Protein AF-A0A7K2NNI8-F1 (afdb_monomer_lite)

Radius of gyration: 13.55 Å; chains: 1; bounding box: 34×32×25 Å

Structure (mmCIF, N/CA/C/O backbone):
data_AF-A0A7K2NNI8-F1
#
_entry.id   AF-A0A7K2NNI8-F1
#
loop_
_atom_site.group_PDB
_atom_site.id
_atom_site.type_symbol
_atom_site.label_atom_id
_atom_site.label_alt_id
_atom_site.label_comp_id
_at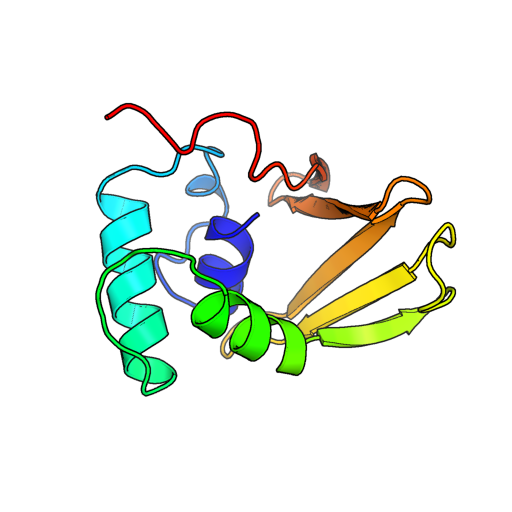om_site.label_asym_id
_atom_site.label_entity_id
_atom_site.label_seq_id
_atom_site.pdbx_PDB_ins_code
_atom_site.Cartn_x
_atom_site.Cartn_y
_atom_site.Cartn_z
_atom_site.occupancy
_atom_site.B_iso_or_equiv
_atom_site.auth_seq_id
_atom_site.auth_comp_id
_atom_site.auth_asym_id
_atom_site.auth_atom_id
_atom_site.pdbx_PDB_model_num
ATOM 1 N N . MET A 1 1 ? -0.657 1.720 -7.248 1.00 70.44 1 MET A N 1
ATOM 2 C CA . MET A 1 1 ? -0.127 1.585 -5.863 1.00 70.44 1 MET A CA 1
ATOM 3 C C . MET A 1 1 ? -0.551 0.279 -5.221 1.00 70.44 1 MET A C 1
ATOM 5 O O . MET A 1 1 ? 0.298 -0.436 -4.711 1.00 70.44 1 MET A O 1
ATOM 9 N N . TRP A 1 2 ? -1.845 -0.038 -5.258 1.00 80.31 2 TRP A N 1
ATOM 10 C CA . TRP A 1 2 ? -2.397 -1.216 -4.596 1.00 80.31 2 TRP A CA 1
ATOM 11 C C . TRP A 1 2 ? -1.748 -2.553 -5.002 1.00 80.31 2 TRP A C 1
ATOM 13 O O . TRP A 1 2 ? -1.430 -3.365 -4.144 1.00 80.31 2 TRP A O 1
ATOM 23 N N . GLN A 1 3 ? -1.434 -2.751 -6.285 1.00 78.94 3 GLN A N 1
ATOM 24 C CA . GLN A 1 3 ? -0.727 -3.953 -6.759 1.00 78.94 3 GLN A CA 1
ATOM 25 C C . GLN A 1 3 ? 0.642 -4.169 -6.090 1.00 78.94 3 GLN A C 1
ATOM 27 O O . GLN A 1 3 ? 1.051 -5.307 -5.889 1.00 78.94 3 GLN A O 1
ATOM 32 N N . SER A 1 4 ? 1.332 -3.103 -5.678 1.00 79.56 4 SER A N 1
ATOM 33 C CA . SER A 1 4 ? 2.601 -3.211 -4.946 1.00 79.56 4 SER A CA 1
ATOM 34 C C . SER A 1 4 ? 2.398 -3.705 -3.516 1.00 79.56 4 SER A C 1
ATOM 36 O O . SER A 1 4 ? 3.231 -4.449 -3.005 1.00 79.56 4 SER A O 1
ATOM 38 N N . ILE A 1 5 ? 1.288 -3.312 -2.884 1.00 85.06 5 ILE A N 1
ATOM 39 C CA . ILE A 1 5 ? 0.864 -3.821 -1.574 1.00 85.06 5 ILE A CA 1
ATOM 40 C C . ILE A 1 5 ? 0.495 -5.302 -1.700 1.00 85.06 5 ILE A C 1
ATOM 42 O O . ILE A 1 5 ? 0.999 -6.113 -0.931 1.00 85.06 5 ILE A O 1
ATOM 46 N N . LEU A 1 6 ? -0.280 -5.679 -2.723 1.00 86.56 6 LEU A N 1
ATOM 47 C CA . LEU A 1 6 ? -0.591 -7.084 -3.016 1.00 86.56 6 LEU A CA 1
ATOM 48 C C . LEU A 1 6 ? 0.686 -7.916 -3.196 1.00 86.56 6 LEU A C 1
ATOM 50 O O . LEU A 1 6 ? 0.837 -8.957 -2.556 1.00 86.56 6 LEU A O 1
ATOM 54 N N . TRP A 1 7 ? 1.644 -7.415 -3.982 1.00 85.94 7 TRP A N 1
ATOM 55 C CA . TRP A 1 7 ? 2.950 -8.049 -4.145 1.00 85.94 7 TRP A CA 1
ATOM 56 C C . TRP A 1 7 ? 3.689 -8.193 -2.810 1.00 85.94 7 TRP A C 1
ATOM 58 O O . TRP A 1 7 ? 4.178 -9.280 -2.505 1.00 85.94 7 TRP A O 1
ATOM 68 N N . ALA A 1 8 ? 3.734 -7.135 -1.993 1.00 86.31 8 ALA A N 1
ATOM 69 C CA . ALA A 1 8 ? 4.371 -7.139 -0.675 1.00 86.31 8 ALA A CA 1
ATOM 70 C C . ALA A 1 8 ? 3.721 -8.137 0.301 1.00 86.31 8 ALA A C 1
ATOM 72 O O . ALA A 1 8 ? 4.403 -8.780 1.099 1.00 86.31 8 ALA A O 1
ATOM 73 N N . GLU A 1 9 ? 2.413 -8.340 0.179 1.00 89.38 9 GLU A N 1
ATOM 74 C CA . GLU A 1 9 ? 1.642 -9.356 0.903 1.00 89.38 9 GLU A CA 1
ATOM 75 C C . GLU A 1 9 ? 1.802 -10.772 0.313 1.00 89.38 9 GLU A C 1
ATOM 77 O O . GLU A 1 9 ? 1.266 -11.759 0.827 1.00 89.38 9 GLU A O 1
ATOM 82 N N . GLY A 1 10 ? 2.576 -10.899 -0.767 1.00 86.81 10 GLY A N 1
ATOM 83 C CA . GLY A 1 10 ? 2.838 -12.155 -1.459 1.00 86.81 10 GLY A CA 1
ATOM 84 C C . GLY A 1 10 ? 1.659 -12.657 -2.290 1.00 86.81 10 GLY A C 1
ATOM 85 O O . GLY A 1 10 ? 1.627 -13.838 -2.634 1.00 86.81 10 GLY A O 1
ATOM 86 N N . ILE A 1 11 ? 0.695 -11.790 -2.601 1.00 84.62 11 ILE A N 1
ATOM 87 C CA . ILE A 1 11 ? -0.472 -12.086 -3.431 1.00 84.62 11 ILE A CA 1
ATOM 88 C C . ILE A 1 11 ? -0.150 -11.667 -4.869 1.00 84.62 11 ILE A C 1
ATOM 90 O O . ILE A 1 11 ? 0.232 -10.528 -5.119 1.00 84.62 11 ILE A O 1
ATOM 94 N N . ASN A 1 12 ? -0.292 -12.603 -5.814 1.00 68.62 12 ASN A N 1
ATOM 95 C CA . ASN A 1 12 ? 0.050 -12.425 -7.231 1.00 68.62 12 ASN A CA 1
ATOM 96 C C . ASN A 1 12 ? 1.515 -11.969 -7.448 1.00 68.62 12 ASN A C 1
ATOM 98 O O . ASN A 1 12 ? 1.809 -10.874 -7.915 1.00 68.62 12 ASN A O 1
ATOM 102 N N . ALA A 1 13 ? 2.446 -12.830 -7.032 1.00 57.12 13 ALA A N 1
ATOM 103 C CA . ALA A 1 13 ? 3.813 -12.507 -6.616 1.00 57.12 13 ALA A CA 1
ATOM 104 C C . ALA A 1 13 ? 4.826 -12.054 -7.697 1.00 57.12 13 ALA A C 1
ATOM 106 O O . ALA A 1 13 ? 6.026 -12.081 -7.413 1.00 57.12 13 ALA A O 1
ATOM 107 N N . SER A 1 14 ? 4.404 -11.610 -8.887 1.00 59.53 14 SER A N 1
ATOM 108 C CA . SER A 1 14 ? 5.326 -10.933 -9.815 1.00 59.53 14 SER A CA 1
ATOM 109 C C . SER A 1 14 ? 5.156 -9.420 -9.759 1.00 59.53 14 SER A C 1
ATOM 111 O O . SER A 1 14 ? 4.055 -8.896 -9.918 1.00 59.53 14 SER A O 1
ATOM 113 N N . ARG A 1 15 ? 6.283 -8.724 -9.591 1.00 60.50 15 ARG A N 1
ATOM 114 C CA . ARG A 1 15 ? 6.384 -7.260 -9.620 1.00 60.50 15 ARG A CA 1
ATOM 115 C C . ARG A 1 15 ? 6.068 -6.687 -11.013 1.00 60.50 15 ARG A C 1
ATOM 117 O O . ARG A 1 15 ? 5.734 -5.512 -11.105 1.00 60.50 15 ARG A O 1
ATOM 124 N N . ASP A 1 16 ? 6.073 -7.536 -12.044 1.00 57.78 16 ASP A N 1
ATOM 125 C CA . ASP A 1 16 ? 5.621 -7.238 -13.413 1.00 57.78 16 ASP A CA 1
ATOM 126 C C . ASP A 1 16 ? 4.093 -7.169 -13.538 1.00 57.78 16 ASP A C 1
ATOM 128 O O . ASP A 1 16 ? 3.569 -6.638 -14.511 1.00 57.78 16 ASP A O 1
ATOM 132 N N . SER A 1 17 ? 3.364 -7.683 -12.541 1.00 61.97 17 SER A N 1
ATOM 133 C CA . SER A 1 17 ? 1.898 -7.584 -12.483 1.00 61.97 17 SER A CA 1
ATOM 134 C C . SER A 1 17 ? 1.429 -6.209 -11.993 1.00 61.97 17 SER A C 1
ATOM 136 O O . SER A 1 17 ? 0.229 -5.988 -11.849 1.00 61.97 17 SER A O 1
ATOM 138 N N . VAL A 1 18 ? 2.362 -5.294 -11.694 1.00 64.69 18 VAL A N 1
ATOM 139 C CA . VAL A 1 18 ? 2.074 -3.887 -11.396 1.00 64.69 18 VAL A CA 1
ATOM 140 C C . VAL A 1 18 ? 1.942 -3.137 -12.723 1.00 64.69 18 VAL A C 1
ATOM 142 O O . VAL A 1 18 ? 2.820 -2.376 -13.120 1.00 64.69 18 VAL A O 1
ATOM 145 N N . ASP A 1 19 ? 0.848 -3.387 -13.436 1.00 64.00 19 ASP A N 1
ATOM 146 C CA . ASP A 1 19 ? 0.523 -2.709 -14.698 1.00 64.00 19 ASP A CA 1
ATOM 147 C C . ASP A 1 19 ? -0.151 -1.341 -14.478 1.00 64.00 19 ASP A C 1
ATOM 149 O O . ASP A 1 19 ? -0.319 -0.564 -15.417 1.00 64.00 19 ASP A O 1
ATOM 153 N N . GLY A 1 20 ? -0.507 -1.016 -13.229 1.00 62.34 20 GLY A N 1
ATOM 154 C CA . GLY A 1 20 ? -1.218 0.211 -12.878 1.00 62.34 20 GLY A CA 1
ATOM 155 C C . GLY A 1 20 ? -2.715 0.168 -13.193 1.00 62.34 20 GLY A C 1
ATOM 156 O O . GLY A 1 20 ? -3.396 1.158 -12.938 1.00 62.34 20 GLY A O 1
ATOM 157 N N . VAL A 1 21 ? -3.235 -0.961 -13.687 1.00 66.69 21 VAL A N 1
ATOM 158 C CA . VAL A 1 21 ? -4.634 -1.157 -14.070 1.00 66.69 21 VAL A CA 1
ATOM 159 C C . VAL A 1 21 ? -5.354 -2.007 -13.027 1.00 66.69 21 VAL A C 1
ATOM 161 O O . VAL A 1 21 ? -4.978 -3.134 -12.692 1.00 66.69 21 VAL A O 1
ATOM 164 N N . PHE A 1 22 ? -6.462 -1.483 -12.511 1.00 68.44 22 PHE A N 1
ATOM 165 C CA . PHE A 1 22 ? -7.329 -2.248 -11.623 1.00 68.44 22 PHE A CA 1
ATOM 166 C C . PHE A 1 22 ? -8.284 -3.134 -12.439 1.00 68.44 22 PHE A C 1
ATOM 168 O O . PHE A 1 22 ? -9.443 -2.792 -12.641 1.00 68.44 22 PHE A O 1
ATOM 175 N N . GLY A 1 23 ? -7.780 -4.259 -12.951 1.00 72.75 23 GLY A N 1
ATOM 176 C CA . GLY A 1 23 ? -8.591 -5.279 -13.631 1.00 72.75 23 GLY A CA 1
ATOM 177 C C . GLY A 1 23 ? -9.061 -6.405 -12.702 1.00 72.75 23 GLY A C 1
ATOM 178 O O . GLY A 1 23 ? -8.738 -6.425 -11.512 1.00 72.75 23 GLY A O 1
ATOM 179 N N . ASP A 1 24 ? -9.751 -7.400 -13.266 1.00 78.12 24 ASP A N 1
ATOM 180 C CA . ASP A 1 24 ? -10.322 -8.539 -12.525 1.00 78.12 24 ASP A CA 1
ATOM 181 C C . ASP A 1 24 ? -9.300 -9.283 -11.657 1.00 78.12 24 ASP A C 1
ATOM 183 O O . ASP A 1 24 ? -9.592 -9.638 -10.517 1.00 78.12 24 ASP A O 1
ATOM 187 N N . ARG A 1 25 ? -8.067 -9.455 -12.152 1.00 80.31 25 ARG A N 1
ATOM 188 C CA . ARG A 1 25 ? -6.974 -10.090 -11.392 1.00 80.31 25 ARG A CA 1
ATOM 189 C C . ARG A 1 25 ? -6.588 -9.287 -10.152 1.00 80.31 25 ARG A C 1
ATOM 191 O O . ARG A 1 25 ? -6.324 -9.857 -9.096 1.00 80.31 25 ARG A O 1
ATOM 198 N N . THR A 1 26 ? -6.557 -7.960 -10.271 1.00 81.50 26 THR A N 1
ATOM 199 C CA . THR A 1 26 ? -6.279 -7.063 -9.145 1.00 81.50 26 THR A CA 1
ATOM 200 C C . THR A 1 26 ? -7.442 -7.090 -8.157 1.00 81.50 26 THR A C 1
ATOM 202 O O . THR A 1 26 ? -7.206 -7.151 -6.952 1.00 81.50 26 THR A O 1
ATOM 205 N N . ALA A 1 27 ? -8.688 -7.124 -8.638 1.00 84.12 27 ALA A N 1
ATOM 206 C CA . ALA A 1 27 ? -9.871 -7.261 -7.790 1.00 84.12 27 ALA A CA 1
ATOM 207 C C . ALA A 1 27 ? -9.872 -8.593 -7.020 1.00 84.12 27 ALA A C 1
ATOM 209 O O . ALA A 1 27 ? -10.078 -8.609 -5.811 1.00 84.12 27 ALA A O 1
ATOM 210 N N . GLU A 1 28 ? -9.573 -9.713 -7.679 1.00 86.44 28 GLU A N 1
ATOM 211 C CA . GLU A 1 28 ? -9.467 -11.029 -7.040 1.00 86.44 28 GLU A CA 1
ATOM 212 C C . GLU A 1 28 ? -8.360 -11.064 -5.979 1.00 86.44 28 GLU A C 1
ATOM 214 O O . GLU A 1 28 ? -8.600 -11.455 -4.837 1.00 86.44 28 GLU A O 1
ATOM 219 N N . ALA A 1 29 ? -7.169 -10.563 -6.311 1.00 87.56 29 ALA A N 1
ATOM 220 C CA . ALA A 1 29 ? -6.077 -10.426 -5.355 1.00 87.56 29 ALA A CA 1
ATOM 221 C C . ALA A 1 29 ? -6.464 -9.536 -4.156 1.00 87.56 29 ALA A C 1
ATOM 223 O O . ALA A 1 29 ? -6.104 -9.835 -3.017 1.00 87.56 29 ALA A O 1
ATOM 224 N N . THR A 1 30 ? -7.253 -8.484 -4.396 1.00 88.31 30 THR A N 1
ATOM 225 C CA . THR A 1 30 ? -7.807 -7.619 -3.343 1.00 88.31 30 THR A CA 1
ATOM 226 C C . THR A 1 30 ? -8.732 -8.397 -2.417 1.00 88.31 30 THR A C 1
ATOM 228 O O . THR A 1 30 ? -8.584 -8.282 -1.205 1.00 88.31 30 THR A O 1
ATOM 231 N N . ARG A 1 31 ? -9.617 -9.247 -2.954 1.00 90.00 31 ARG A N 1
ATOM 232 C CA . ARG A 1 31 ? -10.500 -10.108 -2.145 1.00 90.00 31 ARG A CA 1
ATOM 233 C C . ARG A 1 31 ? -9.713 -11.064 -1.258 1.00 90.00 31 ARG A C 1
ATOM 235 O O . ARG A 1 31 ? -10.062 -11.237 -0.094 1.00 90.00 31 ARG A O 1
ATOM 242 N N . ILE A 1 32 ? -8.643 -11.656 -1.793 1.00 91.44 32 ILE A N 1
ATOM 243 C CA . ILE A 1 32 ? -7.750 -12.543 -1.031 1.00 91.44 32 ILE A CA 1
ATOM 244 C C . ILE A 1 32 ? -7.084 -11.774 0.111 1.00 91.44 32 ILE A C 1
ATOM 246 O O . ILE A 1 32 ? -6.983 -12.286 1.224 1.00 91.44 32 ILE A O 1
ATOM 250 N N . LEU A 1 33 ? -6.624 -10.548 -0.147 1.00 90.69 33 LEU A N 1
ATOM 251 C CA . LEU A 1 33 ? -5.989 -9.741 0.888 1.00 90.69 33 LEU A CA 1
ATOM 252 C C . LEU A 1 33 ? -6.985 -9.303 1.963 1.00 90.69 33 LEU A C 1
ATOM 254 O O . LEU A 1 33 ? -6.699 -9.432 3.148 1.00 90.69 33 LEU A O 1
ATOM 258 N N . GLN A 1 34 ? -8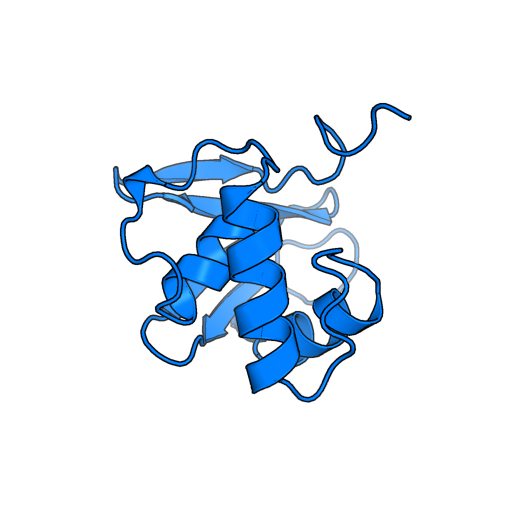.168 -8.848 1.553 1.00 93.06 34 GLN A N 1
ATOM 259 C CA . GLN A 1 34 ? -9.249 -8.478 2.463 1.00 93.06 34 GLN A CA 1
ATOM 260 C C . GLN A 1 34 ? -9.639 -9.643 3.370 1.00 93.06 34 GLN A C 1
ATOM 262 O O . GLN A 1 34 ? -9.779 -9.441 4.570 1.00 93.06 34 GLN A O 1
ATOM 267 N N . ASP A 1 35 ? -9.720 -10.863 2.834 1.00 94.12 35 ASP A N 1
ATOM 268 C CA . ASP A 1 35 ? -9.949 -12.069 3.634 1.00 94.12 35 ASP A CA 1
ATOM 269 C C . ASP A 1 35 ? -8.881 -12.261 4.714 1.00 94.12 35 ASP A C 1
ATOM 271 O O . ASP A 1 35 ? -9.194 -12.447 5.887 1.00 94.12 35 ASP A O 1
ATOM 275 N N . ARG A 1 36 ? -7.601 -12.151 4.333 1.00 91.75 36 ARG A N 1
ATOM 276 C CA . ARG A 1 36 ? -6.477 -12.277 5.275 1.00 91.75 36 ARG A CA 1
ATOM 277 C C . ARG A 1 36 ? -6.502 -11.214 6.365 1.00 91.75 36 ARG A C 1
ATOM 279 O O . ARG A 1 36 ? -6.028 -11.469 7.466 1.00 91.75 36 ARG A O 1
ATOM 286 N N . TRP A 1 37 ? -7.021 -10.034 6.052 1.00 92.62 37 TRP A N 1
ATOM 287 C CA . TRP A 1 37 ? -7.171 -8.934 6.998 1.00 92.62 37 TRP A CA 1
ATOM 288 C C . TRP A 1 37 ? -8.497 -8.969 7.770 1.00 92.62 37 TRP A C 1
ATOM 290 O O . TRP A 1 37 ? -8.756 -8.076 8.568 1.00 92.62 37 TRP A O 1
ATOM 300 N N . GLY A 1 38 ? -9.351 -9.975 7.552 1.00 92.19 38 GLY A N 1
ATOM 301 C CA . GLY A 1 38 ? -10.657 -10.065 8.211 1.00 92.19 38 GLY A CA 1
ATOM 302 C C . GLY A 1 38 ? -11.657 -8.990 7.764 1.00 92.19 38 GLY A C 1
ATOM 303 O O . GLY A 1 38 ? -12.611 -8.698 8.483 1.00 92.19 38 GLY A O 1
ATOM 304 N N . LEU A 1 39 ? -11.447 -8.394 6.589 1.00 91.25 39 LEU A N 1
ATOM 305 C CA . LEU A 1 39 ? -12.331 -7.408 5.972 1.00 91.25 39 LEU A CA 1
ATOM 306 C C . LEU A 1 39 ? -13.346 -8.077 5.032 1.00 91.25 39 LEU A C 1
ATOM 308 O O . LEU A 1 39 ? -13.183 -9.216 4.588 1.00 91.25 39 LEU A O 1
ATOM 312 N N . THR A 1 40 ? -14.387 -7.331 4.662 1.00 90.75 40 THR A N 1
ATOM 313 C CA . THR A 1 40 ? -15.320 -7.739 3.604 1.00 90.75 40 THR A CA 1
ATOM 314 C C . THR A 1 40 ? -14.573 -7.929 2.280 1.00 90.75 40 THR A C 1
ATOM 316 O O . THR A 1 40 ? -13.901 -7.018 1.806 1.00 90.75 40 THR A O 1
ATOM 319 N N . LYS A 1 41 ? -14.717 -9.108 1.662 1.00 92.25 41 LYS A N 1
ATOM 320 C CA . LYS A 1 41 ? -14.041 -9.516 0.414 1.00 92.25 41 LYS A CA 1
ATOM 321 C C . LYS A 1 41 ? -14.736 -8.968 -0.838 1.00 92.25 41 LYS A C 1
ATOM 323 O O . LYS A 1 41 ? -15.071 -9.724 -1.751 1.00 92.25 41 LYS A O 1
ATOM 328 N N . ASP A 1 42 ? -15.021 -7.673 -0.874 1.00 86.50 42 ASP A N 1
ATOM 329 C CA . ASP A 1 42 ? -15.705 -7.044 -2.012 1.00 86.50 42 ASP A CA 1
ATOM 330 C C . ASP A 1 42 ? -14.783 -6.866 -3.237 1.00 86.50 42 ASP A C 1
ATOM 332 O O . ASP A 1 42 ? -15.250 -6.810 -4.378 1.00 86.50 42 ASP A O 1
ATOM 336 N N . GLY A 1 43 ? -13.465 -6.897 -3.031 1.00 84.25 43 GLY A N 1
ATOM 337 C CA . GLY A 1 43 ? -12.460 -6.670 -4.068 1.00 84.25 43 GLY A CA 1
ATOM 338 C C . GLY A 1 43 ? -12.277 -5.193 -4.392 1.00 84.25 43 GLY A C 1
ATOM 339 O O . GLY A 1 43 ? -11.669 -4.868 -5.409 1.00 84.25 43 GLY A O 1
ATOM 340 N N . VAL A 1 44 ? -12.797 -4.308 -3.539 1.00 84.69 44 VAL A N 1
ATOM 341 C CA . VAL A 1 44 ? -12.770 -2.857 -3.682 1.00 84.69 44 VAL A CA 1
ATOM 342 C C . VAL A 1 44 ? -11.824 -2.263 -2.643 1.00 84.69 44 VAL A C 1
ATOM 344 O O . VAL A 1 44 ? -11.910 -2.509 -1.440 1.00 84.69 44 VAL A O 1
ATOM 347 N N . VAL A 1 45 ? -10.904 -1.412 -3.090 1.00 83.12 45 VAL A N 1
ATOM 348 C CA . VAL A 1 45 ? -9.966 -0.725 -2.192 1.00 83.12 45 VAL A CA 1
ATOM 349 C C . VAL A 1 45 ? -10.647 0.505 -1.592 1.00 83.12 45 VAL A C 1
ATOM 351 O O . VAL A 1 45 ? -10.445 1.635 -2.027 1.00 83.12 45 VAL A O 1
ATOM 354 N N . GLY A 1 46 ? -11.527 0.271 -0.619 1.00 82.12 46 GLY A N 1
ATOM 355 C CA . GLY A 1 46 ? -12.220 1.318 0.128 1.00 82.12 46 GLY A CA 1
ATOM 356 C C . GLY A 1 46 ? -11.428 1.838 1.332 1.00 82.12 46 GLY A C 1
ATOM 357 O O . GLY A 1 46 ? -10.315 1.400 1.622 1.00 82.12 46 GLY A O 1
ATOM 358 N N . LYS A 1 47 ? -12.037 2.760 2.090 1.00 78.88 47 LYS A N 1
ATOM 359 C CA . LYS A 1 47 ? -11.422 3.379 3.282 1.00 78.88 47 LYS A CA 1
ATOM 360 C C . LYS A 1 47 ? -10.922 2.359 4.312 1.00 78.88 47 LYS A C 1
ATOM 362 O O . LYS A 1 47 ? -9.854 2.566 4.872 1.00 78.88 47 LYS A O 1
ATOM 367 N N . GLY A 1 48 ? -11.672 1.279 4.549 1.00 82.44 48 GLY A N 1
ATOM 368 C CA . GLY A 1 48 ? -11.269 0.223 5.488 1.00 82.44 48 GLY A CA 1
ATOM 369 C C . GLY A 1 48 ? -10.015 -0.514 5.019 1.00 82.44 48 GLY A C 1
ATOM 370 O O . GLY A 1 48 ? -9.049 -0.617 5.765 1.00 82.44 48 GLY A O 1
ATOM 371 N N . THR A 1 49 ? -9.983 -0.913 3.744 1.00 85.62 49 THR A N 1
ATOM 372 C CA . THR A 1 49 ? -8.804 -1.512 3.101 1.00 85.62 49 THR A CA 1
ATOM 373 C C . THR A 1 49 ? -7.572 -0.602 3.212 1.00 85.62 49 THR A C 1
ATOM 375 O O . THR A 1 49 ? -6.465 -1.068 3.469 1.00 85.62 49 THR A O 1
ATOM 378 N N . PHE A 1 50 ? -7.758 0.711 3.057 1.00 82.50 50 PHE A N 1
ATOM 379 C CA . PHE A 1 50 ? -6.679 1.685 3.205 1.00 82.50 50 PHE A CA 1
ATOM 380 C C . PHE A 1 50 ? -6.194 1.885 4.629 1.00 82.50 50 PHE A C 1
ATOM 382 O O . PHE A 1 50 ? -4.991 2.038 4.818 1.00 82.50 50 PHE A O 1
ATOM 389 N N . ALA A 1 51 ? -7.105 1.931 5.600 1.00 83.81 51 ALA A N 1
ATOM 390 C CA . ALA A 1 51 ? -6.745 2.075 7.004 1.00 83.81 51 ALA A CA 1
ATOM 391 C C . ALA A 1 51 ? -5.853 0.906 7.434 1.00 83.81 51 ALA A C 1
ATOM 393 O O . ALA A 1 51 ? -4.739 1.120 7.896 1.00 83.81 51 ALA A O 1
ATOM 394 N N . GLU A 1 52 ? -6.278 -0.311 7.107 1.00 89.00 52 GLU A N 1
ATOM 395 C CA . GLU A 1 52 ? -5.544 -1.539 7.400 1.00 89.00 52 GLU A CA 1
ATOM 396 C C . GLU A 1 52 ? -4.156 -1.562 6.726 1.00 89.00 52 GLU A C 1
ATOM 398 O O . GLU A 1 52 ? -3.139 -1.890 7.341 1.00 89.00 52 GLU A O 1
ATOM 403 N N . ALA A 1 53 ? -4.063 -1.147 5.458 1.00 85.75 53 ALA A N 1
ATOM 404 C CA . ALA A 1 53 ? -2.769 -0.993 4.793 1.00 85.75 53 ALA A CA 1
ATOM 405 C C . ALA A 1 53 ? -1.905 0.112 5.436 1.00 85.75 53 ALA A C 1
ATOM 407 O O . ALA A 1 53 ? -0.682 -0.016 5.499 1.00 85.75 53 ALA A O 1
ATOM 408 N N . GLY A 1 54 ? -2.537 1.190 5.899 1.00 84.44 54 GLY A N 1
ATOM 409 C CA . GLY A 1 54 ? -1.912 2.309 6.597 1.00 84.44 54 GLY A CA 1
ATOM 410 C C . GLY A 1 54 ? -1.290 1.904 7.930 1.00 84.44 54 GLY A C 1
ATOM 411 O O . GLY A 1 54 ? -0.186 2.344 8.234 1.00 84.44 54 GLY A O 1
ATOM 412 N N . ASP A 1 55 ? -1.932 1.003 8.669 1.00 89.00 55 ASP A N 1
ATOM 413 C CA . ASP A 1 55 ? -1.440 0.503 9.959 1.00 89.00 55 ASP A CA 1
ATOM 414 C C . ASP A 1 55 ? -0.161 -0.344 9.823 1.00 89.00 55 ASP A C 1
ATOM 416 O O . ASP A 1 55 ? 0.601 -0.501 10.775 1.00 89.00 55 ASP A O 1
ATOM 420 N N . ARG A 1 56 ? 0.129 -0.841 8.612 1.00 89.44 56 ARG A N 1
ATOM 421 C CA . ARG A 1 56 ? 1.380 -1.544 8.261 1.00 89.44 56 ARG A CA 1
ATOM 422 C C . ARG A 1 56 ? 2.493 -0.606 7.784 1.00 89.44 56 ARG A C 1
ATOM 424 O O . ARG A 1 56 ? 3.559 -1.077 7.372 1.00 89.44 56 ARG A O 1
ATOM 431 N N . LEU A 1 57 ? 2.248 0.705 7.772 1.00 88.38 57 LEU A N 1
ATOM 432 C CA . LEU A 1 57 ? 3.250 1.703 7.420 1.00 88.38 57 LEU A CA 1
ATOM 433 C C . LEU A 1 57 ? 4.104 2.040 8.635 1.00 88.38 57 LEU A C 1
ATOM 435 O O . LEU A 1 57 ? 3.646 2.626 9.610 1.00 88.38 57 LEU A O 1
ATOM 439 N N . GLU A 1 58 ? 5.391 1.752 8.527 1.00 90.12 58 GLU A N 1
ATOM 440 C CA . GLU A 1 58 ? 6.380 2.190 9.496 1.00 90.12 58 GLU A CA 1
ATOM 441 C C . GLU A 1 58 ? 6.998 3.510 9.053 1.00 90.12 58 GLU A C 1
ATOM 443 O O . GLU A 1 58 ? 7.488 3.641 7.926 1.00 90.12 58 GLU A O 1
ATOM 448 N N . TYR A 1 59 ? 7.008 4.489 9.959 1.00 89.06 59 TYR A N 1
ATOM 449 C CA . TYR A 1 59 ? 7.754 5.725 9.762 1.00 89.06 59 TYR A CA 1
ATOM 450 C C . TYR A 1 59 ? 9.240 5.414 9.575 1.00 89.06 59 TYR A C 1
ATOM 452 O O . TYR A 1 59 ? 9.833 4.671 10.358 1.00 89.06 59 TYR A O 1
ATOM 460 N N . ARG A 1 60 ? 9.843 6.005 8.543 1.00 87.62 60 ARG A N 1
ATOM 461 C CA . ARG A 1 60 ? 11.273 5.867 8.274 1.00 87.62 60 ARG A CA 1
ATOM 462 C C . ARG A 1 60 ? 11.989 7.209 8.373 1.00 87.62 60 ARG A C 1
ATOM 464 O O . ARG A 1 60 ? 13.001 7.301 9.061 1.00 87.62 60 ARG A O 1
ATOM 471 N N . ASP A 1 61 ? 11.475 8.227 7.689 1.00 87.50 61 ASP A N 1
ATOM 472 C CA . ASP A 1 61 ? 12.121 9.532 7.551 1.00 87.50 61 ASP A CA 1
ATOM 473 C C . ASP A 1 61 ? 11.139 10.632 7.107 1.00 87.50 61 ASP A C 1
ATOM 475 O O . ASP A 1 61 ? 10.034 10.363 6.631 1.00 87.50 61 ASP A O 1
ATOM 479 N N . GLY A 1 62 ? 11.545 11.895 7.248 1.00 86.44 62 GLY A N 1
ATOM 480 C CA . GLY A 1 62 ? 10.743 13.056 6.857 1.00 86.44 62 GLY A CA 1
ATOM 481 C C . GLY A 1 62 ? 9.789 13.532 7.954 1.00 86.44 62 GLY A C 1
ATOM 482 O O . GLY A 1 62 ? 10.159 13.603 9.121 1.00 86.44 62 GLY A O 1
ATOM 483 N N . SER A 1 63 ? 8.570 13.921 7.587 1.00 84.31 63 SER A N 1
ATOM 484 C CA . SER A 1 63 ? 7.567 14.403 8.537 1.00 84.31 63 SER A CA 1
ATOM 485 C C . SER A 1 63 ? 6.171 13.945 8.148 1.00 84.31 63 SER A C 1
ATOM 487 O O . SER A 1 63 ? 5.764 14.005 6.988 1.00 84.31 63 SER A O 1
ATOM 489 N N . THR A 1 64 ? 5.400 13.501 9.139 1.00 80.56 64 THR A N 1
ATOM 490 C CA . THR A 1 64 ? 4.004 13.099 8.941 1.00 80.56 64 THR A CA 1
ATOM 491 C C . THR A 1 64 ? 3.089 14.291 8.659 1.00 80.56 64 THR A C 1
ATOM 493 O O . THR A 1 64 ? 2.000 14.081 8.114 1.00 80.56 64 THR A O 1
ATOM 496 N N . PHE A 1 65 ? 3.539 15.528 8.922 1.00 82.31 65 PHE A N 1
ATOM 497 C CA . PHE A 1 65 ? 2.782 16.751 8.650 1.00 82.31 65 PHE A CA 1
ATOM 498 C C . PHE A 1 65 ? 2.349 16.865 7.186 1.00 82.31 65 PHE A C 1
ATOM 500 O O . PHE A 1 65 ? 3.051 16.474 6.251 1.00 82.31 65 PHE A O 1
ATOM 507 N N . ARG A 1 66 ? 1.154 17.421 6.978 1.00 75.56 66 ARG A N 1
ATOM 508 C CA . ARG A 1 66 ? 0.633 17.692 5.637 1.00 75.56 66 ARG A CA 1
ATOM 509 C C . ARG A 1 66 ? 1.503 18.750 4.956 1.00 75.56 66 ARG A C 1
ATOM 511 O O . ARG A 1 66 ? 1.801 19.770 5.562 1.00 75.56 66 ARG A O 1
ATOM 518 N N . GLY A 1 67 ? 1.853 18.519 3.693 1.00 79.50 67 GLY A N 1
ATOM 519 C CA . GLY A 1 67 ? 2.744 19.406 2.938 1.00 79.50 67 GLY A CA 1
ATOM 520 C C . GLY A 1 67 ? 4.222 19.042 3.063 1.00 79.50 67 GLY A C 1
ATOM 521 O O . GLY A 1 67 ? 5.035 19.586 2.326 1.00 79.50 67 GLY A O 1
ATOM 522 N N . GLU A 1 68 ? 4.564 18.086 3.927 1.00 86.19 68 GLU A N 1
ATOM 523 C CA . GLU A 1 68 ? 5.930 17.613 4.105 1.00 86.19 68 GLU A CA 1
ATOM 524 C C . GLU A 1 68 ? 6.168 16.265 3.430 1.00 86.19 68 GLU A C 1
ATOM 526 O O . GLU A 1 68 ? 5.271 15.420 3.280 1.00 86.19 68 GLU A O 1
ATOM 531 N N . LYS A 1 69 ? 7.434 16.071 3.062 1.00 86.50 69 LYS A N 1
ATOM 532 C CA . LYS A 1 69 ? 7.944 14.810 2.538 1.00 86.50 69 LYS A CA 1
ATOM 533 C C . LYS A 1 69 ? 7.927 13.763 3.644 1.00 86.50 69 LYS A C 1
ATOM 535 O O . LYS A 1 69 ? 8.418 14.022 4.740 1.00 86.50 69 LYS A O 1
ATOM 540 N N . LEU A 1 70 ? 7.406 12.580 3.348 1.00 88.19 70 LEU A N 1
ATOM 541 C CA . LEU A 1 70 ? 7.336 11.475 4.301 1.00 88.19 70 LEU A CA 1
ATOM 542 C C . LEU A 1 70 ? 7.823 10.193 3.638 1.00 88.19 70 LEU A C 1
ATOM 544 O O . LEU A 1 70 ? 7.223 9.737 2.667 1.00 88.19 70 LEU A O 1
ATOM 548 N N . GLY A 1 71 ? 8.867 9.587 4.184 1.00 89.12 71 GLY A N 1
ATOM 549 C CA . GLY A 1 71 ? 9.272 8.236 3.839 1.00 89.12 71 GLY A CA 1
ATOM 550 C C . GLY A 1 71 ? 8.700 7.235 4.837 1.00 89.12 71 GLY A C 1
ATOM 551 O O . GLY A 1 71 ? 8.877 7.352 6.052 1.00 89.12 71 GLY A O 1
ATOM 552 N N . VAL A 1 72 ? 8.004 6.231 4.311 1.00 89.75 72 VAL A N 1
ATOM 553 C CA . VAL A 1 72 ? 7.469 5.112 5.089 1.00 89.75 72 VAL A CA 1
ATOM 554 C C . VAL A 1 72 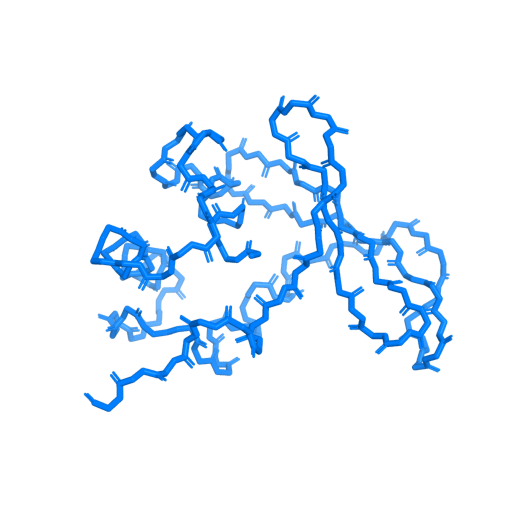? 7.857 3.791 4.453 1.00 89.75 72 VAL A C 1
ATOM 556 O O . VAL A 1 72 ? 8.031 3.679 3.240 1.00 89.75 72 VAL A O 1
ATOM 559 N N . THR A 1 73 ? 7.978 2.765 5.278 1.00 90.19 73 THR A N 1
ATOM 560 C CA . THR A 1 73 ? 8.125 1.391 4.813 1.00 90.19 73 THR A CA 1
ATOM 561 C C . THR A 1 73 ? 6.806 0.680 5.030 1.00 90.19 73 THR A C 1
ATOM 563 O O . THR A 1 73 ? 6.360 0.551 6.162 1.00 90.19 73 THR A O 1
ATOM 566 N N . TYR A 1 74 ? 6.184 0.208 3.959 1.00 89.62 74 TYR A N 1
ATOM 567 C CA . TYR A 1 74 ? 5.072 -0.722 4.085 1.00 89.62 74 TYR A CA 1
ATOM 568 C C . TYR A 1 74 ? 5.636 -2.123 4.299 1.00 89.62 74 TYR A C 1
ATOM 570 O O . TYR A 1 74 ? 6.373 -2.631 3.444 1.00 89.62 74 TYR A O 1
ATOM 578 N N . ARG A 1 7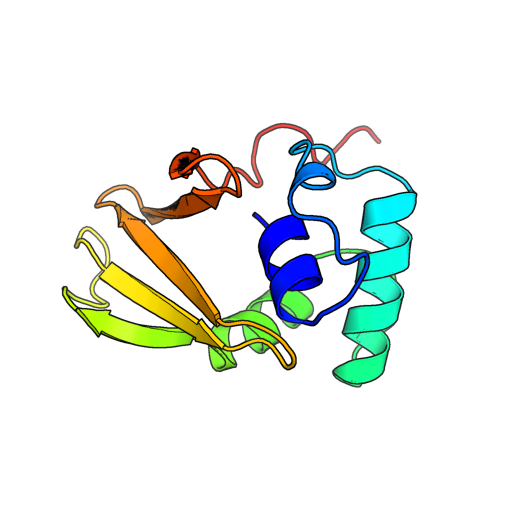5 ? 5.300 -2.742 5.432 1.00 89.50 75 ARG A N 1
ATOM 579 C CA . ARG A 1 75 ? 5.654 -4.133 5.720 1.00 89.50 75 ARG A CA 1
ATOM 580 C C . ARG A 1 75 ? 4.489 -5.054 5.395 1.00 89.50 75 ARG A C 1
ATOM 582 O O . ARG A 1 75 ? 3.561 -5.186 6.185 1.00 89.50 75 ARG A O 1
ATOM 589 N N . GLY A 1 76 ? 4.565 -5.702 4.238 1.00 87.88 76 GLY A N 1
ATOM 590 C CA . GLY A 1 76 ? 3.674 -6.812 3.923 1.00 87.88 76 GLY A CA 1
ATOM 591 C C . GLY A 1 76 ? 4.160 -8.117 4.550 1.00 87.88 76 GLY A C 1
ATOM 592 O O . GLY A 1 76 ? 5.292 -8.218 5.032 1.00 87.88 76 GLY A O 1
ATOM 593 N N . SER A 1 77 ? 3.318 -9.148 4.487 1.00 88.44 77 SER A N 1
ATOM 594 C CA . SER A 1 77 ? 3.617 -10.475 5.041 1.00 88.44 77 SER A CA 1
ATOM 595 C C . SER A 1 77 ? 4.827 -11.167 4.396 1.00 88.44 77 SER A C 1
ATOM 597 O O . SER A 1 77 ? 5.425 -12.045 5.015 1.00 88.44 77 SER A O 1
ATOM 599 N N . LYS A 1 78 ? 5.187 -10.819 3.150 1.00 88.50 78 LYS A N 1
ATOM 600 C CA . LYS A 1 78 ? 6.266 -11.480 2.394 1.00 88.50 78 LYS A CA 1
ATOM 601 C C . LYS A 1 78 ? 7.432 -10.554 2.057 1.00 88.50 78 LYS A C 1
ATOM 603 O O . LYS A 1 78 ? 8.584 -10.978 2.117 1.00 88.50 78 LYS A O 1
ATOM 608 N N . TYR A 1 79 ? 7.146 -9.307 1.696 1.00 86.81 79 TYR A N 1
ATOM 609 C CA . TYR A 1 79 ? 8.150 -8.311 1.337 1.00 86.81 79 TYR A CA 1
ATOM 610 C C . TYR A 1 79 ? 7.828 -6.958 1.971 1.00 86.81 79 TYR A C 1
ATOM 612 O O . TYR A 1 79 ? 6.680 -6.645 2.282 1.00 86.81 79 TYR A O 1
ATOM 620 N N . ALA A 1 80 ? 8.855 -6.123 2.104 1.00 86.94 80 ALA A N 1
ATOM 621 C CA . ALA A 1 80 ? 8.700 -4.721 2.454 1.00 86.94 80 ALA A CA 1
ATOM 622 C C . ALA A 1 80 ? 8.890 -3.846 1.211 1.00 86.94 80 ALA A C 1
ATOM 624 O O . ALA A 1 80 ? 9.763 -4.112 0.379 1.00 86.94 80 ALA A O 1
ATOM 625 N N . ILE A 1 81 ? 8.092 -2.787 1.094 1.00 83.50 81 ILE A N 1
ATOM 626 C CA . ILE A 1 81 ? 8.254 -1.771 0.051 1.00 83.50 81 ILE A CA 1
ATOM 627 C C . ILE A 1 81 ? 8.490 -0.412 0.689 1.00 83.50 81 ILE A C 1
ATOM 629 O O . ILE A 1 81 ? 7.843 -0.038 1.665 1.00 83.50 81 ILE A O 1
ATOM 633 N N . TRP A 1 82 ? 9.424 0.338 0.115 1.00 85.50 82 TRP A N 1
ATOM 634 C CA . TRP A 1 82 ? 9.647 1.716 0.514 1.00 85.50 82 TRP A CA 1
ATOM 635 C C . TRP A 1 82 ? 8.730 2.633 -0.290 1.00 85.50 82 TRP A C 1
ATOM 637 O O . TRP A 1 82 ? 8.686 2.562 -1.523 1.00 85.50 82 TRP A O 1
ATOM 647 N N . LEU A 1 83 ? 7.987 3.465 0.431 1.00 84.69 83 LEU A N 1
ATOM 648 C CA . LEU A 1 83 ? 7.054 4.438 -0.103 1.00 84.69 83 LEU A CA 1
ATOM 649 C C . LEU A 1 83 ? 7.508 5.832 0.317 1.00 84.69 83 LEU A C 1
ATOM 651 O O . LEU A 1 83 ? 7.926 6.061 1.450 1.00 84.69 83 LEU A O 1
ATOM 655 N N . TYR A 1 84 ? 7.364 6.780 -0.590 1.00 85.12 84 TYR A N 1
ATOM 656 C CA . TYR A 1 84 ? 7.666 8.176 -0.350 1.00 85.12 84 TYR A CA 1
ATOM 657 C C . TYR A 1 84 ? 6.454 9.023 -0.717 1.00 85.12 84 TYR A C 1
ATOM 659 O O . TYR A 1 84 ? 5.984 8.979 -1.850 1.00 85.12 84 TYR A O 1
ATOM 667 N N . ARG A 1 85 ? 5.933 9.790 0.233 1.00 86.69 85 ARG A N 1
ATOM 668 C CA . ARG A 1 85 ? 4.893 10.787 0.000 1.00 86.69 85 ARG A CA 1
ATOM 669 C C . ARG A 1 85 ? 5.552 12.134 -0.259 1.00 86.69 85 ARG A C 1
ATOM 671 O O . ARG A 1 85 ? 6.347 12.599 0.556 1.00 86.69 85 ARG A O 1
ATOM 678 N N . ASP A 1 86 ? 5.213 12.761 -1.378 1.00 84.25 86 ASP A N 1
ATOM 679 C CA . ASP A 1 86 ? 5.683 14.108 -1.695 1.00 84.25 86 ASP A CA 1
ATOM 680 C C . ASP A 1 86 ? 4.890 15.203 -0.954 1.00 84.25 86 ASP A C 1
ATOM 682 O O . ASP A 1 86 ? 3.896 14.945 -0.272 1.00 84.25 86 ASP A O 1
ATOM 686 N N . VAL A 1 87 ? 5.331 16.454 -1.115 1.00 83.75 87 VAL A N 1
ATOM 687 C CA . VAL A 1 87 ? 4.689 17.644 -0.524 1.00 83.75 87 VAL A CA 1
ATOM 688 C C . VAL A 1 87 ? 3.260 17.878 -1.035 1.00 83.75 87 VAL A C 1
ATOM 690 O O . VAL A 1 87 ? 2.483 18.589 -0.406 1.00 83.75 87 VAL A O 1
ATOM 693 N N . GLN A 1 88 ? 2.887 17.264 -2.161 1.00 80.50 88 GLN A N 1
ATOM 694 C CA . GLN A 1 88 ? 1.536 17.311 -2.724 1.00 80.50 88 GLN A CA 1
ATOM 695 C C . GLN A 1 88 ? 0.650 16.178 -2.180 1.00 80.50 88 GLN A C 1
ATOM 697 O O . GLN A 1 88 ? -0.525 16.095 -2.530 1.00 80.50 88 GLN A O 1
ATOM 702 N N . GLY A 1 89 ? 1.184 15.320 -1.303 1.00 75.62 89 GLY A N 1
ATOM 703 C CA . GLY A 1 89 ? 0.471 14.193 -0.709 1.00 75.62 89 GLY A CA 1
ATOM 704 C C . GLY A 1 89 ? 0.436 12.943 -1.588 1.00 75.62 89 GLY A C 1
ATOM 705 O O . GLY A 1 89 ? -0.234 11.977 -1.224 1.00 75.62 89 GLY A O 1
ATOM 706 N N . ARG A 1 90 ? 1.152 12.919 -2.718 1.00 79.44 90 ARG A N 1
ATOM 707 C CA . ARG A 1 90 ? 1.176 11.761 -3.617 1.00 79.44 90 ARG A CA 1
ATOM 708 C C . ARG A 1 90 ? 2.209 10.764 -3.132 1.00 79.44 90 ARG A C 1
ATOM 710 O O . ARG A 1 90 ? 3.379 11.109 -2.958 1.00 79.44 90 ARG A O 1
ATOM 717 N N . TYR A 1 91 ? 1.784 9.522 -2.947 1.00 78.12 91 TYR A N 1
ATOM 718 C CA . TYR A 1 91 ? 2.702 8.431 -2.651 1.00 78.12 91 TYR A CA 1
ATOM 719 C C . TYR A 1 91 ? 3.464 8.031 -3.915 1.00 78.12 91 TYR A C 1
ATOM 721 O O . TYR A 1 91 ? 2.961 8.126 -5.029 1.00 78.12 91 TYR A O 1
ATOM 729 N N . GLN A 1 92 ? 4.696 7.588 -3.752 1.00 78.94 92 GLN A N 1
ATOM 730 C CA . GLN A 1 92 ? 5.569 7.116 -4.810 1.00 78.94 92 GLN A CA 1
ATOM 731 C C . GLN A 1 92 ? 6.288 5.879 -4.299 1.00 78.94 92 GLN A C 1
ATOM 733 O O . GLN A 1 92 ? 6.598 5.785 -3.112 1.00 78.94 92 GLN A O 1
ATOM 738 N N . PHE A 1 93 ? 6.541 4.918 -5.171 1.00 76.19 93 PHE A N 1
ATOM 739 C CA . PHE A 1 93 ? 7.210 3.680 -4.802 1.00 76.19 93 PHE A CA 1
ATOM 740 C C . PHE A 1 93 ? 8.132 3.232 -5.918 1.00 76.19 93 PHE A C 1
ATOM 742 O O . PHE A 1 93 ? 7.911 3.543 -7.087 1.00 76.19 93 PHE A O 1
ATOM 749 N N . ARG A 1 94 ? 9.162 2.478 -5.550 1.00 70.69 94 ARG A N 1
ATOM 750 C CA . ARG A 1 94 ? 10.071 1.885 -6.525 1.00 70.69 94 ARG A CA 1
ATOM 751 C C . ARG A 1 94 ? 9.467 0.592 -7.067 1.00 70.69 94 ARG A C 1
ATOM 753 O O . ARG A 1 94 ? 9.060 -0.248 -6.265 1.00 70.69 94 ARG A O 1
ATOM 760 N N . ASP A 1 95 ? 9.414 0.415 -8.383 1.00 66.69 95 ASP A N 1
ATOM 761 C CA . ASP A 1 95 ? 8.961 -0.822 -9.034 1.00 66.69 95 ASP A CA 1
ATOM 762 C C . ASP A 1 95 ? 10.099 -1.848 -9.204 1.00 66.69 95 ASP A C 1
ATOM 764 O O . ASP A 1 95 ? 11.187 -1.682 -8.647 1.00 66.69 95 ASP A O 1
ATOM 768 N N . GLY A 1 96 ? 9.826 -2.985 -9.861 1.00 56.66 96 GLY A N 1
ATOM 769 C CA . GLY A 1 96 ? 10.765 -4.118 -10.015 1.00 56.66 96 GLY A CA 1
ATOM 770 C C . GLY A 1 96 ? 11.996 -3.797 -10.836 1.00 56.66 96 GLY A C 1
ATOM 771 O O . GLY A 1 96 ? 13.040 -4.406 -10.623 1.00 56.66 96 GLY A O 1
ATOM 772 N N . ASN A 1 97 ? 11.881 -2.775 -11.674 1.00 60.88 97 ASN A N 1
ATOM 773 C CA . ASN A 1 97 ? 12.915 -2.323 -12.585 1.00 60.88 97 ASN A CA 1
ATOM 774 C C . ASN A 1 97 ? 13.740 -1.179 -11.981 1.00 60.88 97 ASN A C 1
ATOM 776 O O . ASN A 1 97 ? 14.720 -0.737 -12.570 1.00 60.88 97 ASN A O 1
ATOM 780 N N . GLY A 1 98 ? 13.387 -0.732 -10.770 1.00 64.50 98 GLY A N 1
ATOM 781 C CA . GLY A 1 98 ? 14.067 0.359 -10.082 1.00 64.50 98 GLY A CA 1
ATOM 782 C C . GLY A 1 98 ? 13.499 1.741 -10.408 1.00 64.50 98 GLY A C 1
ATOM 783 O O . GLY A 1 98 ? 14.027 2.729 -9.882 1.00 64.50 98 GLY A O 1
ATOM 784 N N . ASP A 1 99 ? 12.420 1.813 -11.190 1.00 70.38 99 ASP A N 1
ATOM 785 C CA . ASP A 1 99 ? 11.777 3.062 -11.580 1.00 70.38 99 ASP A CA 1
ATOM 786 C C . ASP A 1 99 ? 10.837 3.560 -10.480 1.00 70.38 99 ASP A C 1
ATOM 788 O O . ASP A 1 99 ? 10.170 2.788 -9.784 1.00 70.38 99 ASP A O 1
ATOM 792 N N . MET A 1 100 ? 10.780 4.882 -10.312 1.00 68.69 100 MET A N 1
ATOM 793 C CA . MET A 1 100 ? 9.845 5.521 -9.388 1.00 68.69 100 MET A CA 1
ATOM 794 C C . MET A 1 100 ? 8.475 5.649 -10.049 1.00 68.69 100 MET A C 1
ATOM 796 O O . MET A 1 100 ? 8.316 6.320 -11.068 1.00 68.69 100 MET A O 1
ATOM 800 N N . ARG A 1 101 ? 7.465 5.028 -9.442 1.00 71.44 101 ARG A N 1
ATOM 801 C CA . ARG A 1 101 ? 6.069 5.093 -9.876 1.00 71.44 101 ARG A CA 1
ATOM 802 C C . ARG A 1 101 ? 5.266 5.936 -8.902 1.00 71.44 101 ARG A C 1
ATOM 804 O O . ARG A 1 101 ? 5.354 5.742 -7.690 1.00 71.44 101 ARG A O 1
ATOM 811 N N . ILE A 1 102 ? 4.454 6.847 -9.431 1.00 63.41 102 ILE A N 1
ATOM 812 C CA . ILE A 1 102 ? 3.491 7.604 -8.630 1.00 63.41 102 ILE A CA 1
ATOM 813 C C . ILE A 1 102 ? 2.293 6.699 -8.339 1.00 63.41 102 ILE A C 1
ATOM 815 O O . ILE A 1 102 ? 1.731 6.049 -9.220 1.00 63.41 102 ILE A O 1
ATOM 819 N N . ALA A 1 103 ? 1.891 6.663 -7.079 1.00 59.69 103 ALA A N 1
ATOM 820 C CA . ALA A 1 103 ? 0.630 6.111 -6.643 1.00 59.69 103 ALA A CA 1
ATOM 821 C C . ALA A 1 103 ? -0.513 7.045 -7.059 1.00 59.69 103 ALA A C 1
ATOM 823 O O . ALA A 1 103 ? -0.848 7.980 -6.339 1.00 59.69 103 ALA A O 1
ATOM 824 N N . GLY A 1 104 ? -1.107 6.796 -8.222 1.00 51.59 104 GLY A N 1
ATOM 825 C CA . GLY A 1 104 ? -2.418 7.340 -8.560 1.00 51.59 104 GLY A CA 1
ATOM 826 C C . GLY A 1 104 ? -3.514 6.362 -8.142 1.00 51.59 104 GLY A C 1
ATOM 827 O O . GLY A 1 104 ? -3.454 5.195 -8.528 1.00 51.59 104 GLY A O 1
ATOM 828 N N . TYR A 1 105 ? -4.488 6.827 -7.357 1.00 49.84 105 TYR A N 1
ATOM 829 C CA . TYR A 1 105 ? -5.849 6.264 -7.351 1.00 49.84 105 TYR A CA 1
ATOM 830 C C . TYR A 1 105 ? -6.756 7.013 -8.341 1.00 49.84 105 TYR A C 1
ATOM 832 O O . TYR A 1 105 ? -7.772 6.491 -8.775 1.00 49.84 105 TYR A O 1
ATOM 840 N N . ASP A 1 106 ? -6.345 8.210 -8.767 1.00 43.03 106 ASP A N 1
ATOM 841 C CA . ASP A 1 106 ? -7.204 9.135 -9.515 1.00 43.03 106 ASP A CA 1
ATOM 842 C C . ASP A 1 106 ? -7.087 9.000 -11.037 1.00 43.03 106 ASP A C 1
ATOM 844 O O . ASP A 1 106 ? -7.697 9.753 -11.791 1.00 43.03 106 ASP A O 1
ATOM 848 N N . HIS A 1 107 ? -6.323 8.024 -11.519 1.00 38.69 107 HIS A N 1
ATOM 849 C CA . HIS A 1 107 ? -6.272 7.703 -12.933 1.00 38.69 107 HIS A CA 1
ATOM 850 C C . HIS A 1 107 ? -6.525 6.203 -13.085 1.00 38.69 107 HIS A C 1
ATOM 852 O O . HIS A 1 107 ? -5.617 5.406 -12.891 1.00 38.69 107 HIS A O 1
ATOM 858 N N . TRP A 1 108 ? -7.758 5.877 -13.498 1.00 38.28 108 TRP A N 1
ATOM 859 C CA . TRP A 1 108 ? -8.253 4.568 -13.964 1.00 38.28 108 TRP A CA 1
ATOM 860 C C . TRP A 1 108 ? -8.954 3.650 -12.947 1.00 38.28 108 TRP A C 1
ATOM 862 O O . TRP A 1 108 ? -9.085 2.454 -13.189 1.00 38.28 108 TRP A O 1
ATOM 872 N N . THR A 1 109 ? -9.523 4.186 -11.866 1.00 41.69 109 THR A N 1
ATOM 873 C CA . THR A 1 109 ? -10.592 3.486 -11.128 1.00 41.69 109 THR A CA 1
ATOM 874 C C . THR A 1 109 ? -11.858 4.320 -11.137 1.00 41.69 109 THR A C 1
ATOM 876 O O . THR A 1 109 ? -12.074 5.126 -10.240 1.00 41.69 109 THR A O 1
ATOM 879 N N . CYS A 1 110 ? -12.621 4.174 -12.218 1.00 33.66 110 CYS A N 1
ATOM 880 C CA . CYS A 1 110 ? -14.082 4.258 -12.291 1.00 33.66 110 CYS A CA 1
ATOM 881 C C . CYS A 1 110 ? -14.466 4.354 -13.768 1.00 33.66 110 CYS A C 1
ATOM 883 O O . CYS A 1 110 ? -14.348 5.407 -14.390 1.00 33.66 110 CYS A O 1
ATOM 885 N N . THR A 1 111 ? -14.968 3.265 -14.333 1.00 28.30 111 THR A N 1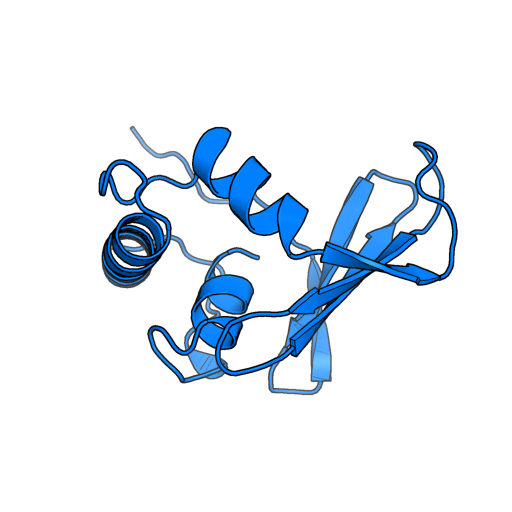
ATOM 886 C CA . THR A 1 111 ? -16.043 3.380 -15.317 1.00 28.30 111 THR A CA 1
ATOM 887 C C . THR A 1 111 ? -17.148 2.443 -14.850 1.00 28.30 111 THR A C 1
ATOM 889 O O . THR A 1 111 ? -16.944 1.238 -14.777 1.00 28.30 111 THR A O 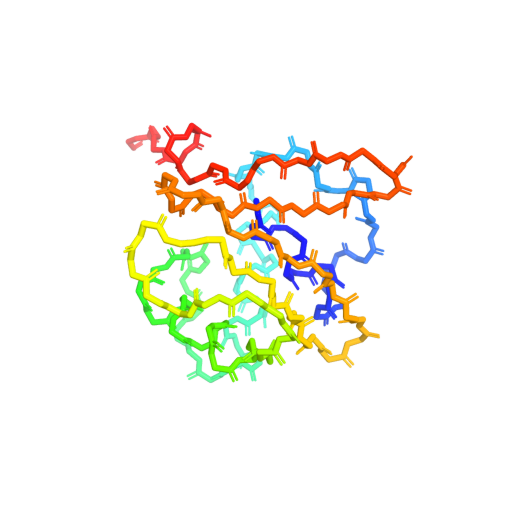1
ATOM 892 N N . THR A 1 112 ? -18.191 3.120 -14.366 1.00 33.66 112 THR A N 1
ATOM 893 C CA . THR A 1 112 ? -19.620 2.806 -14.222 1.00 33.66 112 THR A CA 1
ATOM 894 C C . THR A 1 112 ? -20.072 1.351 -14.173 1.00 33.66 112 THR A C 1
ATOM 896 O O . THR A 1 112 ? -19.835 0.612 -15.149 1.00 33.66 112 THR A O 1
#

Secondary structure (DSSP, 8-state):
-HHHHHHHTTSS--GGG--S---HHHHHHHHHHHHHTTS---S---HHHHHHHHHTEEEEEE--STTS-EEEEEE-SS-EEEEEE-TTS-EEEE-TTS-EEE--SSSS----

Foldseek 3Di:
DQVVLLCLQVHPPDLVVPPVALDPSQLQSQLVVCVVVVHHSRSDCDPVVVVSQVVQWAWDDWDPDAQIKTWTWRHHPHHIWIWIQHSNRWIWTQTPVRDIDTDDPPPHPDDD

pLDDT: mean 77.67, std 14.75, range [28.3, 94.12]

Sequence (112 aa):
MWQSILWAEGINASRDSVDGVFGDRTAEATRILQDRWGLTKDGVVGKGTFAEAGDRLEYRDGSTFRGEKLGVTYRGSKYAIWLYRDVQGRYQFRDGNGDMRIAGYDHWTCTT